Protein AF-A0A7S1MNS3-F1 (afdb_monomer)

Radius of gyration: 23.01 Å; Cα contacts (8 Å, |Δi|>4): 193; chains: 1; bounding box: 79×67×43 Å

Organism: Alexandrium catenella (NCBI:txid2925)

Mean predicted aligned error: 12.14 Å

Sequence (160 aa):
WLERAPWGQALASSMEAEQRAMPQWVYDDGGREAAGFQGRAGDCFTRAVAIATQRPYREIYDFVNKTAKEMEQGRRGSRQQQKGRYVLSSLGNARQGVRNPLFHAVMRRLGWSWIPTMRFGQGCKVHLCADELPPGRLVVRVTKHIVAMIDGVIYDNHDP

Nearest PDB structures (foldseek):
  4bop-assembly1_B  TM=4.959E-01  e=2.523E+00  Homo sapiens
  5b4f-assembly1_A-2  TM=2.405E-01  e=5.485E+00  Thermus thermophilus HB27

Secondary structure (DSSP, 8-state):
-------------SSSS----PPPEEE--TTTTTTT--S----HHHHHHHHHHT--HHHHHHHHHHHHHHHHHTT---TTTSSSS------EETTTEE-HHHHHHHHHHTTPPP--SS-TTS-S---S-GGGS-SSEEEEEETTEEEEEETTEEEESS--

Solvent-accessible surface area (backbone atoms only — not comparable to full-atom values): 10011 Å² total; per-residue (Å²): 135,86,87,88,85,82,92,79,90,81,90,86,83,82,75,89,85,76,74,76,64,73,43,50,78,41,86,38,63,24,49,36,63,84,64,71,59,76,83,91,72,43,26,39,58,35,25,13,49,10,52,50,67,73,41,60,23,58,60,44,33,52,51,44,40,50,53,37,51,54,56,52,58,76,62,72,62,58,79,76,72,56,70,85,51,85,71,75,78,68,60,49,37,38,53,72,25,67,39,70,74,49,49,54,51,51,41,47,75,72,71,49,79,89,75,80,89,68,65,92,88,71,70,94,77,76,65,90,32,40,91,80,47,82,83,46,69,35,75,45,78,55,90,97,46,40,36,12,32,49,70,41,31,36,39,29,76,63,91,130

pLDDT: mean 73.85, std 19.06, range [26.98, 95.5]

Structure (mmCIF, N/CA/C/O backbone):
data_AF-A0A7S1MNS3-F1
#
_entry.id   AF-A0A7S1MNS3-F1
#
loop_
_atom_site.group_PDB
_atom_site.id
_atom_site.type_symbol
_atom_site.label_atom_id
_atom_site.label_alt_id
_atom_site.label_comp_id
_atom_site.label_asym_id
_atom_site.label_entity_id
_atom_site.label_seq_id
_atom_site.pdbx_PDB_ins_code
_atom_site.Cartn_x
_atom_site.Cartn_y
_atom_site.Cartn_z
_atom_site.occupancy
_atom_site.B_iso_or_equiv
_atom_site.auth_seq_id
_atom_site.auth_comp_id
_atom_site.auth_asym_id
_atom_site.auth_atom_id
_atom_site.pdbx_PDB_model_num
ATOM 1 N N . TRP A 1 1 ? -50.153 -51.755 21.155 1.00 30.45 1 TRP A N 1
ATOM 2 C CA . TRP A 1 1 ? -49.937 -51.331 22.548 1.00 30.45 1 TRP A CA 1
ATOM 3 C C . TRP A 1 1 ? -48.960 -50.156 22.500 1.00 30.45 1 TRP A C 1
ATOM 5 O O . TRP A 1 1 ? -47.781 -50.405 22.315 1.00 30.45 1 TRP A O 1
ATOM 15 N N . LEU A 1 2 ? -49.437 -48.971 22.076 1.00 26.98 2 LEU A N 1
ATOM 16 C CA . LEU A 1 2 ? -49.696 -47.759 22.897 1.00 26.98 2 LEU A CA 1
ATOM 17 C C . LEU A 1 2 ? -48.457 -47.390 23.742 1.00 26.98 2 LEU A C 1
ATOM 19 O O . LEU A 1 2 ? -48.014 -48.218 24.519 1.00 26.98 2 LEU A O 1
ATOM 23 N N . GLU A 1 3 ? -47.810 -46.231 23.578 1.00 29.12 3 GLU A N 1
ATOM 24 C CA . GLU A 1 3 ? -48.399 -44.885 23.667 1.00 29.12 3 GLU A CA 1
ATOM 25 C C . GLU A 1 3 ? -47.496 -43.794 23.031 1.00 29.12 3 GLU A C 1
ATOM 27 O O . GLU A 1 3 ? -46.276 -43.932 22.968 1.00 29.12 3 GLU A O 1
ATOM 32 N N . ARG A 1 4 ? -48.112 -42.705 22.544 1.00 41.31 4 ARG A N 1
ATOM 33 C CA . ARG A 1 4 ? -47.480 -41.478 22.011 1.00 41.31 4 ARG A CA 1
ATOM 34 C C . ARG A 1 4 ? -47.385 -40.407 23.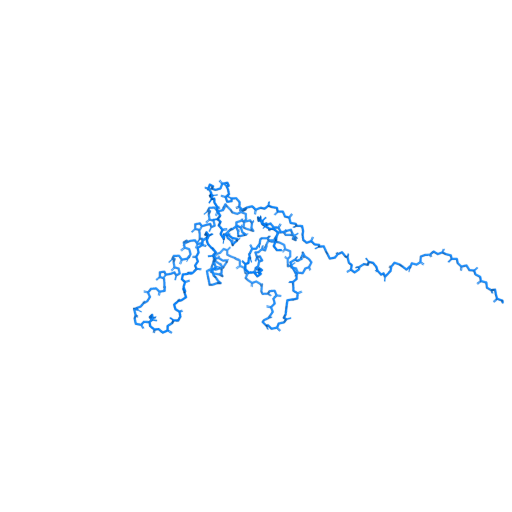107 1.00 41.31 4 ARG A C 1
ATOM 36 O O . ARG A 1 4 ? -48.391 -40.206 23.774 1.00 41.31 4 ARG A O 1
ATOM 43 N N . ALA A 1 5 ? -46.294 -39.628 23.140 1.00 38.28 5 ALA A N 1
ATOM 44 C CA . ALA A 1 5 ? -46.239 -38.153 23.315 1.00 38.28 5 ALA A CA 1
ATOM 45 C C . ALA A 1 5 ? -44.773 -37.676 23.512 1.00 38.28 5 ALA A C 1
ATOM 47 O O . ALA A 1 5 ? -43.956 -38.499 23.921 1.00 38.28 5 ALA A O 1
ATOM 48 N N . PRO A 1 6 ? -44.415 -36.379 23.348 1.00 41.31 6 PRO A N 1
ATOM 49 C CA . PRO A 1 6 ? -45.067 -35.271 22.640 1.00 41.31 6 PRO A CA 1
ATOM 50 C C . PRO A 1 6 ? -44.125 -34.557 21.635 1.00 41.31 6 PRO A C 1
ATOM 52 O O . PRO A 1 6 ? -42.932 -34.825 21.534 1.00 41.31 6 PRO A O 1
ATOM 55 N N . TRP A 1 7 ? -44.694 -33.623 20.874 1.00 39.09 7 TRP A N 1
ATOM 56 C CA . TRP A 1 7 ? -43.978 -32.679 20.017 1.00 39.09 7 TRP A CA 1
ATOM 57 C C . TRP A 1 7 ? -43.089 -31.723 20.830 1.00 39.09 7 TRP A C 1
ATOM 59 O O . TRP A 1 7 ? -43.558 -31.155 21.813 1.00 39.09 7 TRP A O 1
ATOM 69 N N . GLY A 1 8 ? -41.873 -31.453 20.342 1.00 42.06 8 GLY A N 1
ATOM 70 C CA . GLY A 1 8 ? -41.106 -30.257 20.703 1.00 42.06 8 GLY A CA 1
ATOM 71 C C . GLY A 1 8 ? -39.626 -30.493 21.005 1.00 42.06 8 GLY A C 1
ATOM 72 O O . GLY A 1 8 ? -39.304 -31.073 22.031 1.00 42.06 8 GLY A O 1
ATOM 73 N N . GLN A 1 9 ? -38.772 -29.885 20.167 1.00 42.00 9 GLN A N 1
ATOM 74 C CA . GLN A 1 9 ? -37.338 -29.605 20.378 1.00 42.00 9 GLN A CA 1
ATOM 75 C C . GLN A 1 9 ? -36.414 -30.842 20.299 1.00 42.00 9 GLN A C 1
ATOM 77 O O . GLN A 1 9 ? -36.615 -31.826 20.985 1.00 42.00 9 GLN A O 1
ATOM 82 N N . ALA A 1 10 ? -35.357 -30.915 19.496 1.00 42.31 10 ALA A N 1
ATOM 83 C CA . ALA A 1 10 ? -34.685 -29.945 18.655 1.00 42.31 10 ALA A CA 1
ATOM 84 C C . ALA A 1 10 ? -34.019 -30.717 17.502 1.00 42.31 10 ALA A C 1
ATOM 86 O O . ALA A 1 10 ? -33.089 -31.487 17.714 1.00 42.31 10 ALA A O 1
ATOM 87 N N . LEU A 1 11 ? -34.485 -30.503 16.273 1.00 44.47 11 LEU A N 1
ATOM 88 C CA . LEU A 1 11 ? -33.685 -30.754 15.072 1.00 44.47 11 LEU A CA 1
ATOM 89 C C . LEU A 1 11 ? -33.324 -29.400 14.464 1.00 44.47 11 LEU A C 1
ATOM 91 O O . LEU A 1 11 ? -33.662 -29.088 13.330 1.00 44.47 11 LEU A O 1
ATOM 95 N N . ALA A 1 12 ? -32.654 -28.574 15.264 1.00 46.72 12 ALA A N 1
ATOM 96 C CA . ALA A 1 12 ? -31.849 -27.471 14.767 1.00 46.72 12 ALA A CA 1
ATOM 97 C C . ALA A 1 12 ? -30.391 -27.942 14.804 1.00 46.72 12 ALA A C 1
ATOM 99 O O . ALA A 1 12 ? -29.636 -27.601 15.700 1.00 46.72 12 ALA A O 1
ATOM 100 N N . SER A 1 13 ? -30.013 -28.829 13.884 1.00 51.41 13 SER A N 1
ATOM 101 C CA . SER A 1 13 ? -28.602 -29.193 13.695 1.00 51.41 13 SER A CA 1
ATOM 102 C C . SER A 1 13 ? -28.313 -29.430 12.216 1.00 51.41 13 SER A C 1
ATOM 104 O O . SER A 1 13 ? -27.759 -30.442 11.793 1.00 51.41 13 SER A O 1
ATOM 106 N N . SER A 1 14 ? -28.797 -28.504 11.388 1.00 46.75 14 SER A N 1
ATOM 107 C CA . SER A 1 14 ? -28.531 -28.505 9.944 1.00 46.75 14 SER A CA 1
ATOM 108 C C . SER A 1 14 ? -28.450 -27.099 9.336 1.00 46.75 14 SER A C 1
ATOM 110 O O . SER A 1 14 ? -28.400 -26.986 8.119 1.00 46.75 14 SER A O 1
ATOM 112 N N . MET A 1 15 ? -28.431 -26.026 10.142 1.00 38.44 15 MET A N 1
ATOM 113 C CA . MET A 1 15 ? -28.404 -24.639 9.635 1.00 38.44 15 MET A CA 1
ATOM 114 C C . MET A 1 15 ? -27.278 -23.758 10.207 1.00 38.44 15 MET A C 1
ATOM 116 O O . MET A 1 15 ? -27.235 -22.574 9.901 1.00 38.44 15 MET A O 1
ATOM 120 N N . GLU A 1 16 ? -26.332 -24.298 10.982 1.00 43.47 16 GLU A N 1
ATOM 121 C CA . GLU A 1 16 ? -25.218 -23.504 11.549 1.00 43.47 16 GLU A CA 1
ATOM 122 C C . GLU A 1 16 ? -23.915 -23.575 10.730 1.00 43.47 16 GLU A C 1
ATOM 124 O O . GLU A 1 16 ? -22.870 -23.116 11.177 1.00 43.47 16 GLU A O 1
ATOM 129 N N . ALA A 1 17 ? -23.953 -24.131 9.516 1.00 43.88 17 ALA A N 1
ATOM 130 C CA . ALA A 1 17 ? -22.772 -24.236 8.653 1.00 43.88 17 ALA A CA 1
ATOM 131 C C .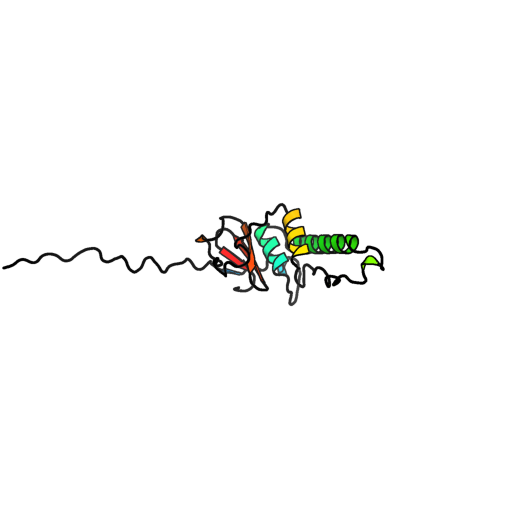 ALA A 1 17 ? -22.664 -23.133 7.583 1.00 43.88 17 ALA A C 1
ATOM 133 O O . ALA A 1 17 ? -21.692 -23.121 6.830 1.00 43.88 17 ALA A O 1
ATOM 134 N N . GLU A 1 18 ? -23.618 -22.200 7.488 1.00 42.56 18 GLU A N 1
ATOM 135 C CA . GLU A 1 18 ? -23.707 -21.329 6.308 1.00 42.56 18 GLU A CA 1
ATOM 136 C C . GLU A 1 18 ? -24.067 -19.878 6.632 1.00 42.56 18 GLU A C 1
ATOM 138 O O . GLU A 1 18 ? -24.973 -19.285 6.063 1.00 42.56 18 GLU A O 1
ATOM 143 N N . GLN A 1 19 ? -23.304 -19.290 7.549 1.00 45.81 19 GLN A N 1
ATOM 144 C CA . GLN A 1 19 ? -23.079 -17.846 7.623 1.00 45.81 19 GLN A CA 1
ATOM 145 C C . GLN A 1 19 ? -21.582 -17.623 7.851 1.00 45.81 19 GLN A C 1
ATOM 147 O O . GLN A 1 19 ? -21.150 -17.083 8.862 1.00 45.81 19 GLN A O 1
ATOM 152 N N . ARG A 1 20 ? -20.757 -18.085 6.901 1.00 50.78 20 ARG A N 1
ATOM 153 C CA . ARG A 1 20 ? -19.395 -17.556 6.761 1.00 50.78 20 ARG A CA 1
ATOM 154 C C . ARG A 1 20 ? -19.576 -16.062 6.513 1.00 50.78 20 ARG A C 1
ATOM 156 O O . ARG A 1 20 ? -20.133 -15.700 5.476 1.00 50.78 20 ARG A O 1
ATOM 163 N N . ALA A 1 21 ? -19.231 -15.228 7.490 1.00 55.31 21 ALA A N 1
ATOM 164 C CA . ALA A 1 21 ? -19.462 -13.796 7.409 1.00 55.31 21 ALA A CA 1
ATOM 165 C C . ALA A 1 21 ? -18.701 -13.265 6.192 1.00 55.31 21 ALA A C 1
ATOM 167 O O . ALA A 1 21 ? -17.471 -13.192 6.197 1.00 55.31 21 ALA A O 1
ATOM 168 N N . MET A 1 22 ? -19.430 -12.962 5.113 1.00 58.28 22 MET A N 1
ATOM 169 C CA . MET A 1 22 ? -18.833 -12.283 3.972 1.00 58.28 22 MET A CA 1
ATOM 170 C C . MET A 1 22 ? -18.240 -10.982 4.514 1.00 58.28 22 MET A C 1
ATOM 172 O O . MET A 1 22 ? -18.944 -10.264 5.236 1.00 58.28 22 MET A O 1
ATOM 176 N N . PRO A 1 23 ? -16.953 -10.703 4.255 1.00 65.81 23 PRO A N 1
ATOM 177 C CA . PRO A 1 23 ? -16.331 -9.498 4.773 1.00 65.81 23 PRO A CA 1
ATOM 178 C C . PRO A 1 23 ? -17.134 -8.295 4.282 1.00 65.81 23 PRO A C 1
ATOM 180 O O . PRO A 1 23 ? -17.469 -8.193 3.101 1.00 65.81 23 PRO A O 1
ATOM 183 N N . GLN A 1 24 ? -17.477 -7.390 5.193 1.00 79.25 24 GLN A N 1
ATOM 184 C CA . GLN A 1 24 ? -18.130 -6.151 4.795 1.00 79.25 24 GLN A CA 1
ATOM 185 C C . GLN A 1 24 ? -17.168 -5.365 3.903 1.00 79.25 24 GLN A C 1
ATOM 187 O O . GLN A 1 24 ? -15.990 -5.229 4.235 1.00 79.25 24 GLN A O 1
ATOM 192 N N . TRP A 1 25 ? -17.662 -4.862 2.774 1.00 84.31 25 TRP A N 1
ATOM 193 C CA . TRP A 1 25 ? -16.896 -4.003 1.880 1.00 84.31 25 TRP A CA 1
ATOM 194 C C . TRP A 1 25 ? -17.309 -2.548 2.077 1.00 84.31 25 TRP A C 1
ATOM 196 O O . TRP A 1 25 ? -18.496 -2.214 2.067 1.00 84.31 25 TRP A O 1
ATOM 206 N N . VAL A 1 26 ? -16.316 -1.683 2.256 1.00 86.06 26 VAL A N 1
ATOM 207 C CA . VAL A 1 26 ? -16.480 -0.239 2.376 1.00 86.06 26 VAL A CA 1
ATOM 208 C C . VAL A 1 26 ? -15.641 0.425 1.298 1.00 86.06 26 VAL A C 1
ATOM 210 O O . VAL A 1 26 ? -14.442 0.167 1.171 1.00 86.06 26 VAL A O 1
ATOM 213 N N . TYR A 1 27 ? -16.282 1.315 0.542 1.00 88.75 27 TYR A N 1
ATOM 214 C CA . TYR A 1 27 ? -15.577 2.136 -0.426 1.00 88.75 27 TYR A CA 1
ATOM 215 C C . TYR A 1 27 ? -14.594 3.072 0.287 1.00 88.75 27 TYR A C 1
ATOM 217 O O . TYR A 1 27 ? -15.006 3.931 1.069 1.00 88.75 27 TYR A O 1
ATOM 225 N N . ASP A 1 28 ? -13.308 2.928 -0.025 1.00 89.00 28 ASP A N 1
ATOM 226 C CA . ASP A 1 28 ? -12.243 3.809 0.452 1.00 89.00 28 ASP A CA 1
ATOM 227 C C . ASP A 1 28 ? -11.170 3.984 -0.636 1.00 89.00 28 ASP A C 1
ATOM 229 O O . ASP A 1 28 ? -10.523 3.036 -1.103 1.00 89.00 28 ASP A O 1
ATOM 233 N N . ASP A 1 29 ? -10.980 5.226 -1.077 1.00 88.62 29 ASP A N 1
ATOM 234 C CA . ASP A 1 29 ? -9.982 5.586 -2.082 1.00 88.62 29 ASP A CA 1
ATOM 235 C C . ASP A 1 29 ? -8.582 5.822 -1.477 1.00 88.62 29 ASP A C 1
ATOM 237 O O . ASP A 1 29 ? -7.635 6.152 -2.197 1.00 88.62 29 ASP A O 1
ATOM 241 N N . GLY A 1 30 ? -8.439 5.649 -0.162 1.00 83.81 30 GLY A N 1
ATOM 242 C CA . GLY A 1 30 ? -7.231 5.877 0.618 1.00 83.81 30 GLY A CA 1
ATOM 243 C C . GLY A 1 30 ? -6.833 7.344 0.741 1.00 83.81 30 GLY A C 1
ATOM 244 O O . GLY A 1 30 ? -5.681 7.617 1.078 1.00 83.81 30 GLY A O 1
ATOM 245 N N . GLY A 1 31 ? -7.734 8.285 0.440 1.00 88.25 31 GLY A N 1
ATOM 246 C CA . GLY A 1 31 ? -7.475 9.726 0.427 1.00 88.25 31 GLY A CA 1
ATOM 247 C C . GLY A 1 31 ? -6.791 10.216 -0.851 1.00 88.25 31 GLY A C 1
ATOM 248 O O . GLY A 1 31 ? -6.135 11.262 -0.849 1.00 88.25 31 GLY A O 1
ATOM 249 N N . ARG A 1 32 ? -6.890 9.455 -1.943 1.00 89.69 32 ARG A N 1
ATOM 250 C CA . ARG A 1 32 ? -6.261 9.775 -3.228 1.00 89.69 32 ARG A CA 1
ATOM 251 C C . ARG A 1 32 ? -6.846 11.042 -3.846 1.00 89.69 32 ARG A C 1
ATOM 253 O O . ARG A 1 32 ? -6.086 11.921 -4.262 1.00 89.69 32 ARG A O 1
ATOM 260 N N . GLU A 1 33 ? -8.169 11.132 -3.910 1.00 90.00 33 GLU A N 1
ATOM 261 C CA . GLU A 1 33 ? -8.881 12.302 -4.421 1.00 90.00 33 GLU A CA 1
ATOM 262 C C . GLU A 1 33 ? -8.607 13.523 -3.539 1.00 90.00 33 GLU A C 1
ATOM 264 O O . GLU A 1 33 ? -8.226 14.577 -4.050 1.00 90.00 33 GLU A O 1
ATOM 269 N N . ALA A 1 34 ? -8.659 13.349 -2.214 1.00 88.62 34 ALA A N 1
ATOM 270 C CA . ALA A 1 34 ? -8.332 14.397 -1.244 1.00 88.62 34 ALA A CA 1
ATOM 271 C C . ALA A 1 34 ? -6.892 14.926 -1.395 1.00 88.62 34 ALA A C 1
ATOM 273 O O . ALA A 1 34 ? -6.625 16.105 -1.167 1.00 88.62 34 ALA A O 1
ATOM 274 N N . ALA A 1 35 ? -5.953 14.079 -1.824 1.00 89.56 35 ALA A N 1
ATOM 275 C CA . ALA A 1 35 ? -4.578 14.474 -2.115 1.00 89.56 35 ALA A CA 1
ATOM 276 C C . ALA A 1 35 ? -4.394 15.149 -3.496 1.00 89.56 35 ALA A C 1
ATOM 278 O O . ALA A 1 35 ? -3.267 15.514 -3.848 1.00 89.56 35 ALA A O 1
ATOM 279 N N . GLY A 1 36 ? -5.473 15.328 -4.267 1.00 90.75 36 GLY A N 1
ATOM 280 C CA . GLY A 1 36 ? -5.494 16.015 -5.560 1.00 90.75 36 GLY A CA 1
ATOM 281 C C . GLY A 1 36 ? -5.116 15.137 -6.757 1.00 90.75 36 GLY A C 1
ATOM 282 O O . GLY A 1 36 ? -4.827 15.657 -7.835 1.00 90.75 36 GLY A O 1
ATOM 283 N N . PHE A 1 37 ? -5.078 13.810 -6.598 1.00 88.31 37 PHE A N 1
ATOM 284 C CA . PHE A 1 37 ? -4.732 12.903 -7.691 1.00 88.31 37 PHE A CA 1
ATOM 285 C C . PHE A 1 37 ? -5.954 12.595 -8.561 1.00 88.31 37 PHE A C 1
ATOM 287 O O . PHE A 1 37 ? -6.979 12.118 -8.082 1.00 88.31 37 PHE A O 1
ATOM 294 N N . GLN A 1 38 ? -5.817 12.798 -9.872 1.00 86.38 38 GLN A N 1
ATOM 295 C CA . GLN A 1 38 ? -6.898 12.633 -10.847 1.00 86.38 38 GLN A CA 1
ATOM 296 C C . GLN A 1 38 ? -6.629 11.495 -11.848 1.00 86.38 38 GLN A C 1
ATOM 298 O O . GLN A 1 38 ? -5.505 11.005 -11.998 1.00 86.38 38 GLN A O 1
ATOM 303 N N . GLY A 1 39 ? -7.683 11.068 -12.550 1.00 86.25 39 GLY A N 1
ATOM 304 C CA . GLY A 1 39 ? -7.630 10.048 -13.604 1.00 86.25 39 GLY A CA 1
ATOM 305 C C . GLY A 1 39 ? -7.432 8.616 -13.096 1.00 86.25 39 GLY A C 1
ATOM 306 O O . GLY A 1 39 ? -7.361 8.369 -11.893 1.00 86.25 39 GLY A O 1
ATOM 307 N N . ARG A 1 40 ? -7.319 7.659 -14.027 1.00 84.62 40 ARG A N 1
ATOM 308 C CA . ARG A 1 40 ? -7.156 6.227 -13.718 1.00 84.62 40 ARG A CA 1
ATOM 309 C C . ARG A 1 40 ? -5.739 5.914 -13.216 1.00 84.62 40 ARG A C 1
ATOM 311 O O . ARG A 1 40 ? -4.752 6.421 -13.757 1.00 84.62 40 ARG A O 1
ATOM 318 N N . ALA A 1 41 ? -5.639 5.060 -12.200 1.00 88.62 41 ALA A N 1
ATOM 319 C CA . ALA A 1 41 ? -4.378 4.585 -11.633 1.00 88.62 41 ALA A CA 1
ATOM 320 C C . ALA A 1 41 ? -4.470 3.106 -11.214 1.00 88.62 41 ALA A C 1
ATOM 322 O O . ALA A 1 41 ? -5.561 2.571 -11.039 1.00 88.62 41 ALA A O 1
ATOM 323 N N . GLY A 1 42 ? -3.309 2.457 -11.100 1.00 86.81 42 GLY A N 1
ATOM 324 C CA . GLY A 1 42 ? -3.124 1.087 -10.605 1.00 86.81 42 GLY A CA 1
ATOM 325 C C . GLY A 1 42 ? -2.462 1.078 -9.224 1.00 86.81 42 GLY A C 1
ATOM 326 O O . GLY A 1 42 ? -1.588 0.262 -8.948 1.00 86.81 42 GLY A O 1
ATOM 327 N N . ASP A 1 43 ? -2.835 2.031 -8.377 1.00 89.62 43 ASP A N 1
ATOM 328 C CA . ASP A 1 43 ? -2.204 2.377 -7.099 1.00 89.62 43 ASP A CA 1
ATOM 329 C C . ASP A 1 43 ? -2.775 1.605 -5.898 1.00 89.62 43 ASP A C 1
ATOM 331 O O . ASP A 1 43 ? -2.650 2.050 -4.758 1.00 89.62 43 ASP A O 1
ATOM 335 N N . CYS A 1 44 ? -3.368 0.427 -6.139 1.00 89.94 44 CYS A N 1
ATOM 336 C CA . CYS A 1 44 ? -3.995 -0.416 -5.112 1.00 89.94 44 CYS A CA 1
ATOM 337 C C . CYS A 1 44 ? -3.118 -0.602 -3.868 1.00 89.94 44 CYS A C 1
ATOM 339 O O . CYS A 1 44 ? -3.587 -0.441 -2.749 1.00 89.94 44 CYS A O 1
ATOM 341 N N . PHE A 1 45 ? -1.815 -0.825 -4.051 1.00 92.38 45 PHE A N 1
ATOM 342 C CA . PHE A 1 45 ? -0.878 -0.905 -2.934 1.00 92.38 45 PHE A CA 1
ATOM 343 C C . PHE A 1 45 ? -0.791 0.387 -2.122 1.00 92.38 45 PHE A C 1
ATOM 345 O O . PHE A 1 45 ? -0.815 0.341 -0.899 1.00 92.38 45 PHE A O 1
ATOM 352 N N . THR A 1 46 ? -0.652 1.534 -2.784 1.00 93.44 46 THR A N 1
ATOM 353 C CA . THR A 1 46 ? -0.499 2.823 -2.105 1.00 93.44 46 THR A CA 1
ATOM 354 C C . THR A 1 46 ? -1.770 3.177 -1.344 1.00 93.44 46 THR A C 1
ATOM 356 O O . THR A 1 46 ? -1.667 3.592 -0.193 1.00 93.44 46 THR A O 1
ATOM 359 N N . ARG A 1 47 ? -2.950 2.937 -1.934 1.00 92.44 47 ARG A N 1
ATOM 360 C CA . ARG A 1 47 ? -4.242 3.119 -1.256 1.00 92.44 47 ARG A CA 1
ATOM 361 C C . ARG A 1 47 ? -4.376 2.182 -0.058 1.00 92.44 47 ARG A C 1
ATOM 363 O O . ARG A 1 47 ? -4.580 2.657 1.052 1.00 92.44 47 ARG A O 1
ATOM 370 N N . ALA A 1 48 ? -4.142 0.882 -0.246 1.00 91.50 48 ALA A N 1
ATOM 371 C CA . ALA A 1 48 ? -4.233 -0.101 0.831 1.00 91.50 48 ALA A CA 1
ATOM 372 C C . ALA A 1 48 ? -3.283 0.218 1.998 1.00 91.50 48 ALA A C 1
ATOM 374 O O . ALA A 1 48 ? -3.668 0.145 3.161 1.00 91.50 48 ALA A O 1
ATOM 375 N N . VAL A 1 49 ? -2.043 0.622 1.710 1.00 92.50 49 VAL A N 1
ATOM 376 C CA . VAL A 1 49 ? -1.087 1.016 2.755 1.00 92.50 49 VAL A CA 1
ATOM 377 C C . VAL A 1 49 ? -1.513 2.313 3.442 1.00 92.50 49 VAL A C 1
ATOM 379 O O . VAL A 1 49 ? -1.396 2.394 4.662 1.00 92.50 49 VAL A O 1
ATOM 382 N N . ALA A 1 50 ? -2.013 3.314 2.713 1.00 93.25 50 ALA A N 1
ATOM 383 C CA . ALA A 1 50 ? -2.503 4.561 3.305 1.00 93.25 50 ALA A CA 1
ATOM 384 C C . ALA A 1 50 ? -3.643 4.299 4.300 1.00 93.25 50 ALA A C 1
ATOM 386 O O . ALA A 1 50 ? -3.561 4.740 5.446 1.00 93.25 50 ALA A O 1
ATOM 387 N N . ILE A 1 51 ? -4.619 3.479 3.905 1.00 91.62 51 ILE A N 1
ATOM 388 C CA . ILE A 1 51 ? -5.749 3.071 4.748 1.00 91.62 51 ILE A CA 1
ATOM 389 C C . ILE A 1 51 ? -5.254 2.297 5.975 1.00 91.62 51 ILE A C 1
ATOM 391 O O . ILE A 1 51 ? -5.513 2.678 7.117 1.00 91.62 51 ILE A O 1
ATOM 395 N N . ALA A 1 52 ? -4.461 1.245 5.758 1.00 91.62 52 ALA A N 1
ATOM 396 C CA . ALA A 1 52 ? -4.011 0.363 6.830 1.00 91.62 52 ALA A CA 1
ATOM 397 C C . ALA A 1 52 ? -3.058 1.059 7.822 1.00 91.62 52 ALA A C 1
ATOM 399 O O . ALA A 1 52 ? -3.038 0.740 9.011 1.00 91.62 52 ALA A O 1
ATOM 400 N N . THR A 1 53 ? -2.273 2.039 7.365 1.00 90.50 53 THR A N 1
ATOM 401 C CA . THR A 1 53 ? -1.396 2.840 8.236 1.00 90.50 53 THR A CA 1
ATOM 402 C C . THR A 1 53 ? -2.067 4.092 8.793 1.00 90.50 53 THR A C 1
ATOM 404 O O . THR A 1 53 ? -1.492 4.708 9.686 1.00 90.50 53 THR A O 1
ATOM 407 N N . GLN A 1 54 ? -3.268 4.447 8.319 1.00 91.69 54 GLN A N 1
ATOM 408 C CA . GLN A 1 54 ? -3.938 5.723 8.599 1.00 91.69 54 GLN A CA 1
ATOM 409 C C . GLN A 1 54 ? -3.036 6.934 8.326 1.00 91.69 54 GLN A C 1
ATOM 411 O O . GLN A 1 54 ? -2.965 7.880 9.111 1.00 91.69 54 GLN A O 1
ATOM 416 N N . ARG A 1 55 ? -2.307 6.891 7.208 1.00 92.62 55 ARG A N 1
ATOM 417 C CA . ARG A 1 55 ? -1.418 7.975 6.775 1.00 92.62 55 ARG A CA 1
ATOM 418 C C . ARG A 1 55 ? -1.949 8.622 5.504 1.00 92.62 55 ARG A C 1
ATOM 420 O O . ARG A 1 55 ? -2.575 7.935 4.698 1.00 92.62 55 ARG A O 1
ATOM 427 N N . PRO A 1 56 ? -1.675 9.918 5.277 1.00 93.62 56 PRO A N 1
ATOM 428 C CA . PRO A 1 56 ? -2.107 10.591 4.062 1.00 93.62 56 PRO A CA 1
ATOM 429 C C . PRO A 1 56 ? -1.613 9.866 2.806 1.00 93.62 56 PRO A C 1
ATOM 431 O O . PRO A 1 56 ? -0.427 9.537 2.702 1.00 93.62 56 PRO A O 1
ATOM 434 N N . TYR A 1 57 ? -2.494 9.703 1.814 1.00 93.25 57 TYR A N 1
ATOM 435 C CA . TYR A 1 57 ? -2.171 9.068 0.531 1.00 93.25 57 TYR A CA 1
ATOM 436 C C . TYR A 1 57 ? -0.854 9.574 -0.064 1.00 93.25 57 TYR A C 1
ATOM 438 O O . TYR A 1 57 ? 0.009 8.797 -0.468 1.00 93.25 57 TYR A O 1
ATOM 446 N N . ARG A 1 58 ? -0.685 10.901 -0.079 1.00 94.44 58 ARG A N 1
ATOM 447 C CA . ARG A 1 58 ? 0.491 11.571 -0.640 1.00 94.44 58 ARG A CA 1
ATOM 448 C C . ARG A 1 58 ? 1.788 11.166 0.053 1.00 94.44 58 ARG A C 1
ATOM 450 O O . ARG A 1 58 ? 2.791 10.951 -0.616 1.00 94.44 58 ARG A O 1
ATOM 457 N N . GLU A 1 59 ? 1.760 11.014 1.373 1.00 94.88 59 GLU A N 1
ATOM 458 C CA . GLU A 1 59 ? 2.934 10.617 2.145 1.00 94.88 59 GLU A CA 1
ATOM 459 C C . GLU A 1 59 ? 3.387 9.202 1.763 1.00 94.88 59 GLU A C 1
ATOM 461 O O . GLU A 1 59 ? 4.567 8.971 1.488 1.00 94.88 59 GLU A O 1
ATOM 466 N N . ILE A 1 60 ? 2.443 8.262 1.669 1.00 95.44 60 ILE A N 1
ATOM 467 C CA . ILE A 1 60 ? 2.731 6.894 1.225 1.00 95.44 60 ILE A CA 1
ATOM 468 C C . ILE A 1 60 ? 3.173 6.883 -0.240 1.00 95.44 60 ILE A C 1
ATOM 470 O O . ILE A 1 60 ? 4.133 6.197 -0.588 1.00 95.44 60 ILE A O 1
ATOM 474 N N . TYR A 1 61 ? 2.521 7.665 -1.098 1.00 95.12 61 TYR A N 1
ATOM 475 C CA . TYR A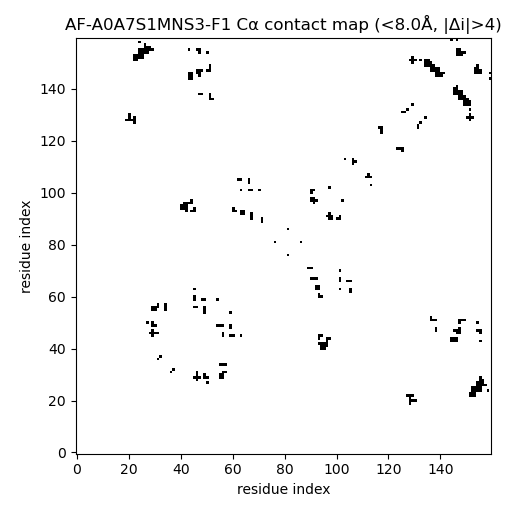 1 61 ? 2.866 7.793 -2.511 1.00 95.12 61 TYR A CA 1
ATOM 476 C C . TYR A 1 61 ? 4.328 8.225 -2.699 1.00 95.12 61 TYR A C 1
ATOM 478 O O . TYR A 1 61 ? 5.098 7.570 -3.414 1.00 95.12 61 TYR A O 1
ATOM 486 N N . ASP A 1 62 ? 4.736 9.288 -2.008 1.00 95.44 62 ASP A N 1
ATOM 487 C CA . ASP A 1 62 ? 6.098 9.813 -2.054 1.00 95.44 62 ASP A CA 1
ATOM 488 C C . ASP A 1 62 ? 7.098 8.816 -1.455 1.00 95.44 62 ASP A C 1
ATOM 490 O O . ASP A 1 62 ? 8.166 8.575 -2.028 1.00 95.44 62 ASP A O 1
ATOM 494 N N . PHE A 1 63 ? 6.733 8.154 -0.355 1.00 95.50 63 PHE A N 1
ATOM 495 C CA . PHE A 1 63 ? 7.567 7.145 0.293 1.00 95.50 63 PHE A CA 1
ATOM 496 C C . PHE A 1 63 ? 7.849 5.927 -0.599 1.00 95.50 63 PHE A C 1
ATOM 498 O O . PHE A 1 63 ? 8.990 5.449 -0.679 1.00 95.50 63 PHE A O 1
ATOM 505 N N . VAL A 1 64 ? 6.829 5.437 -1.307 1.00 94.12 64 VAL A N 1
ATOM 506 C CA . VAL A 1 64 ? 6.956 4.321 -2.253 1.00 94.12 64 VAL A CA 1
ATOM 507 C C . VAL A 1 64 ? 7.885 4.699 -3.402 1.00 94.12 64 VAL A C 1
ATOM 509 O O . VAL A 1 64 ? 8.816 3.950 -3.708 1.00 94.12 64 VAL A O 1
ATOM 512 N N . ASN A 1 65 ? 7.693 5.877 -4.000 1.00 94.12 65 ASN A N 1
ATOM 513 C CA . ASN A 1 65 ? 8.527 6.343 -5.111 1.00 94.12 65 ASN A CA 1
ATOM 514 C C . ASN A 1 65 ? 9.977 6.605 -4.681 1.00 94.12 65 ASN A C 1
ATOM 516 O O . ASN A 1 65 ? 10.911 6.258 -5.410 1.00 94.12 6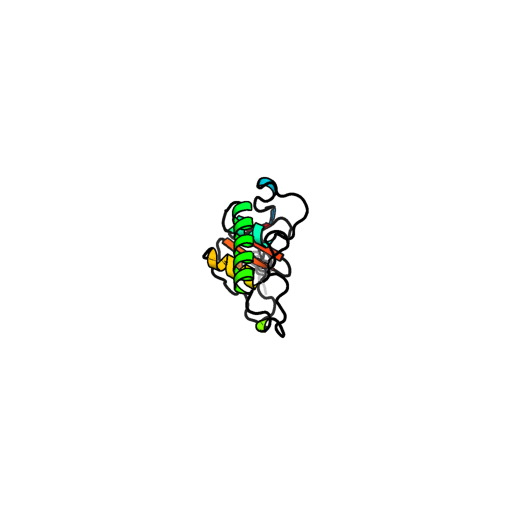5 ASN A O 1
ATOM 520 N N . LYS A 1 66 ? 10.186 7.152 -3.479 1.00 94.12 66 LYS A N 1
ATOM 521 C CA . LYS A 1 66 ? 11.520 7.319 -2.892 1.00 94.12 66 LYS A CA 1
ATOM 522 C C . LYS A 1 66 ? 12.219 5.968 -2.724 1.00 94.12 66 LYS A C 1
ATOM 524 O O . LYS A 1 66 ? 13.343 5.798 -3.190 1.00 94.12 66 LYS A O 1
ATOM 529 N N . THR A 1 67 ? 11.531 4.989 -2.136 1.00 92.19 67 THR A N 1
ATOM 530 C CA . THR A 1 67 ? 12.070 3.634 -1.939 1.00 92.19 67 THR A CA 1
ATOM 531 C C . THR A 1 67 ? 12.394 2.957 -3.273 1.00 92.19 67 THR A C 1
ATOM 533 O O . THR A 1 67 ? 13.454 2.345 -3.408 1.00 92.19 67 THR A O 1
ATOM 536 N N . ALA A 1 68 ? 11.535 3.112 -4.286 1.00 90.06 68 ALA A N 1
ATOM 537 C CA . ALA A 1 68 ? 11.779 2.604 -5.635 1.00 90.06 68 ALA A CA 1
ATOM 538 C C . ALA A 1 68 ? 13.082 3.165 -6.219 1.00 90.06 68 ALA A C 1
ATOM 540 O O . ALA A 1 68 ? 13.946 2.406 -6.661 1.00 90.06 68 ALA A O 1
ATOM 541 N N . LYS A 1 69 ? 13.249 4.491 -6.151 1.00 89.38 69 LYS A N 1
ATOM 542 C CA . LYS A 1 69 ? 14.419 5.202 -6.673 1.00 89.38 69 LYS A CA 1
ATOM 543 C C . LYS A 1 69 ? 15.710 4.773 -5.979 1.00 89.38 69 LYS A C 1
ATOM 545 O O . LYS A 1 69 ? 16.697 4.505 -6.659 1.00 89.38 69 LYS A O 1
ATOM 550 N N . GLU A 1 70 ? 15.703 4.662 -4.654 1.00 89.06 70 GLU A N 1
ATOM 551 C CA . GLU A 1 70 ? 16.860 4.191 -3.881 1.00 89.06 70 GLU A CA 1
ATOM 552 C C . GLU A 1 70 ? 17.260 2.760 -4.273 1.00 89.06 70 GLU A C 1
ATOM 554 O O . GLU A 1 70 ? 18.435 2.470 -4.510 1.00 89.06 70 GLU A O 1
ATOM 559 N N . MET A 1 71 ? 16.280 1.860 -4.406 1.00 85.50 71 MET A N 1
ATOM 560 C CA . MET A 1 71 ? 16.532 0.478 -4.819 1.00 85.50 71 MET A CA 1
ATOM 561 C C . MET A 1 71 ? 17.034 0.378 -6.263 1.00 85.50 71 MET A C 1
ATOM 563 O O . MET A 1 71 ? 17.836 -0.503 -6.569 1.00 85.50 71 MET A O 1
ATOM 567 N N . GLU A 1 72 ? 16.572 1.247 -7.161 1.00 82.75 72 GLU A N 1
ATOM 568 C CA . GLU A 1 72 ? 17.067 1.317 -8.537 1.00 82.75 72 GLU A CA 1
ATOM 569 C C . GLU A 1 72 ? 18.490 1.878 -8.608 1.00 82.75 72 GLU A C 1
ATOM 571 O O . GLU A 1 72 ? 19.314 1.344 -9.350 1.00 82.75 72 GLU A O 1
ATOM 576 N N . GLN A 1 73 ? 18.815 2.897 -7.809 1.00 79.31 73 GLN A N 1
ATOM 577 C CA . GLN A 1 73 ? 20.166 3.455 -7.716 1.00 79.31 73 GLN A CA 1
ATOM 578 C C . GLN A 1 73 ? 21.178 2.415 -7.225 1.00 79.31 73 GLN A C 1
ATOM 580 O O . GLN A 1 73 ? 22.218 2.245 -7.856 1.00 79.31 73 GLN A O 1
ATOM 585 N N . GLY A 1 74 ? 20.841 1.645 -6.184 1.00 71.88 74 GLY A N 1
ATOM 586 C CA . GLY A 1 74 ? 21.697 0.562 -5.681 1.00 71.88 74 GLY A CA 1
ATOM 587 C C . GLY A 1 74 ? 21.918 -0.589 -6.674 1.00 71.88 74 GLY A C 1
ATOM 588 O O . GLY A 1 74 ? 22.838 -1.384 -6.505 1.00 71.88 74 GLY A O 1
ATOM 589 N N . ARG A 1 75 ? 21.101 -0.686 -7.735 1.00 67.75 75 ARG A N 1
ATOM 590 C CA . ARG A 1 75 ? 21.227 -1.700 -8.800 1.00 67.75 75 ARG A CA 1
ATOM 591 C C . ARG A 1 75 ? 22.085 -1.255 -9.981 1.00 67.75 75 ARG A C 1
ATOM 593 O O . ARG A 1 75 ? 22.383 -2.082 -10.842 1.00 67.75 75 ARG A O 1
ATOM 600 N N . ARG A 1 76 ? 22.487 0.018 -10.050 1.00 60.56 76 ARG A N 1
ATOM 601 C CA . ARG A 1 76 ? 23.321 0.577 -11.130 1.00 60.56 76 ARG A CA 1
ATOM 602 C C . ARG A 1 76 ? 24.805 0.198 -10.967 1.00 60.56 76 ARG A C 1
ATOM 604 O O . ARG A 1 76 ? 25.677 1.057 -11.009 1.00 60.56 76 ARG A O 1
ATOM 611 N N . GLY A 1 77 ? 25.082 -1.094 -10.776 1.00 57.75 77 GLY A N 1
ATOM 612 C CA . GLY A 1 77 ? 26.422 -1.678 -10.896 1.00 57.75 77 GLY A CA 1
ATOM 613 C C . GLY A 1 77 ? 26.890 -1.745 -12.356 1.00 57.75 77 GLY A C 1
ATOM 614 O O . GLY A 1 77 ? 26.113 -1.475 -13.275 1.00 57.75 77 GLY A O 1
ATOM 615 N N . SER A 1 78 ? 28.168 -2.084 -12.570 1.00 53.25 78 SER A N 1
ATOM 616 C CA . SER A 1 78 ? 28.850 -1.956 -13.867 1.00 53.25 78 SER A CA 1
ATOM 617 C C . SER A 1 78 ? 28.094 -2.617 -15.031 1.00 53.25 78 SER A C 1
ATOM 619 O O . SER A 1 78 ? 27.482 -3.677 -14.896 1.00 53.25 78 SER A O 1
ATOM 621 N N . ARG A 1 79 ? 28.190 -2.010 -16.221 1.00 51.91 79 ARG A N 1
ATOM 622 C CA . ARG A 1 79 ? 27.575 -2.464 -17.489 1.00 51.91 79 ARG A CA 1
ATOM 623 C C . ARG A 1 79 ? 27.886 -3.935 -17.828 1.00 51.91 79 ARG A C 1
ATOM 625 O O . ARG A 1 79 ? 27.127 -4.583 -18.541 1.00 51.91 79 ARG A O 1
ATOM 632 N N . GLN A 1 80 ? 28.981 -4.466 -17.280 1.00 52.59 80 GLN A N 1
ATOM 633 C CA . GLN A 1 80 ? 29.424 -5.855 -17.415 1.00 52.59 80 GLN A CA 1
ATOM 634 C C . GLN A 1 80 ? 28.634 -6.831 -16.521 1.00 52.59 80 GLN A C 1
ATOM 636 O O . GLN A 1 80 ? 28.386 -7.953 -16.942 1.00 52.59 80 GLN A O 1
ATOM 641 N N . GLN A 1 81 ? 28.138 -6.396 -15.353 1.00 54.03 81 GLN A N 1
ATOM 642 C CA . GLN A 1 81 ? 27.213 -7.171 -14.502 1.00 54.03 81 GLN A CA 1
ATOM 643 C C . GLN A 1 81 ? 25.763 -7.174 -15.021 1.00 54.03 81 GLN A C 1
ATOM 645 O O . GLN A 1 81 ? 24.930 -7.944 -14.538 1.00 54.03 81 GLN A O 1
ATOM 650 N N . GLN A 1 82 ? 25.441 -6.300 -15.981 1.00 55.00 82 GLN A N 1
ATOM 651 C CA . GLN A 1 82 ? 24.102 -6.174 -16.568 1.00 55.00 82 GLN A CA 1
ATOM 652 C C . GLN A 1 82 ? 23.862 -7.145 -17.738 1.00 55.00 82 GLN A C 1
ATOM 654 O O . GLN A 1 82 ? 22.710 -7.449 -18.043 1.00 55.00 82 GLN A O 1
ATOM 659 N N . LYS A 1 83 ? 24.921 -7.676 -18.370 1.00 43.34 83 LYS A N 1
ATOM 660 C CA . LYS A 1 83 ? 24.817 -8.717 -19.405 1.00 43.34 83 LYS A CA 1
ATOM 661 C C . LYS A 1 83 ? 24.596 -10.082 -18.742 1.00 43.34 83 LYS A C 1
ATOM 663 O O . LYS A 1 83 ? 25.520 -10.646 -18.172 1.00 43.34 83 LYS A O 1
ATOM 668 N N . GLY A 1 84 ? 23.371 -10.602 -18.812 1.00 48.59 84 GLY A N 1
ATOM 669 C CA . GLY A 1 84 ? 23.034 -11.977 -18.403 1.00 48.59 84 GLY A CA 1
ATOM 670 C C . GLY A 1 84 ? 22.048 -12.093 -17.239 1.00 48.59 84 GLY A C 1
ATOM 671 O O . GLY A 1 84 ? 21.491 -13.163 -17.014 1.00 48.59 84 GLY A O 1
ATOM 672 N N . ARG A 1 85 ? 21.752 -10.999 -16.529 1.00 51.91 85 ARG A N 1
ATOM 673 C CA . ARG A 1 85 ? 20.591 -10.954 -15.631 1.00 51.91 85 ARG A CA 1
ATOM 674 C C . ARG A 1 85 ? 19.365 -10.595 -16.464 1.00 51.91 85 ARG A C 1
ATOM 676 O O . ARG A 1 85 ? 19.419 -9.622 -17.208 1.00 51.91 85 ARG A O 1
ATOM 683 N N . TYR A 1 86 ? 18.254 -11.318 -16.301 1.00 48.41 86 TYR A N 1
ATOM 684 C CA . TYR A 1 86 ? 16.925 -10.756 -16.563 1.00 48.41 86 TYR A CA 1
ATOM 685 C C . TYR A 1 86 ? 16.845 -9.466 -15.739 1.00 48.41 86 TYR A C 1
ATOM 687 O O . TYR A 1 86 ? 16.589 -9.507 -14.533 1.00 48.41 86 TYR A O 1
ATOM 695 N N . VAL A 1 87 ? 17.205 -8.327 -16.338 1.00 52.81 87 VAL A N 1
ATOM 696 C CA . VAL A 1 87 ? 17.200 -7.036 -15.656 1.00 52.81 87 VAL A CA 1
ATOM 697 C C . VAL A 1 87 ? 15.747 -6.813 -15.291 1.00 52.81 87 VAL A C 1
ATOM 699 O O . VAL A 1 87 ? 14.923 -6.602 -16.174 1.00 52.81 87 VAL A O 1
ATOM 702 N N . LEU A 1 88 ? 15.411 -6.970 -14.007 1.00 52.53 88 LEU A N 1
ATOM 703 C CA . LEU A 1 88 ? 14.032 -6.903 -13.545 1.00 52.53 88 LEU A CA 1
ATOM 704 C C . LEU A 1 88 ? 13.442 -5.568 -14.024 1.00 52.53 88 LEU A C 1
ATOM 706 O O . LEU A 1 88 ? 13.734 -4.519 -13.456 1.00 52.53 88 LEU A O 1
ATOM 710 N N . SER A 1 89 ? 12.585 -5.612 -15.039 1.00 61.41 89 SER A N 1
ATOM 711 C CA . SER A 1 89 ? 11.979 -4.469 -15.737 1.00 61.41 89 SER A CA 1
ATOM 712 C C . SER A 1 89 ? 11.304 -3.462 -14.787 1.00 61.41 89 SER A C 1
ATOM 714 O O . SER A 1 89 ? 10.209 -3.775 -14.374 1.00 61.41 89 SER A O 1
ATOM 716 N N . SER A 1 90 ? 11.919 -2.330 -14.392 1.00 72.19 90 SER A N 1
ATOM 717 C CA . SER A 1 90 ? 11.418 -1.277 -13.448 1.00 72.19 90 SER A CA 1
ATOM 718 C C . SER A 1 90 ? 10.639 -1.744 -12.202 1.00 72.19 90 SER A C 1
ATOM 720 O O . SER A 1 90 ? 9.626 -2.426 -12.283 1.00 72.19 90 SER A O 1
ATOM 722 N N . LEU A 1 91 ? 11.074 -1.428 -10.977 1.00 82.38 91 LEU A N 1
ATOM 723 C CA . LEU A 1 91 ? 10.430 -1.945 -9.744 1.00 82.38 91 LEU A CA 1
ATOM 724 C C . LEU A 1 91 ? 8.926 -1.627 -9.590 1.00 82.38 91 LEU A C 1
ATOM 726 O O . LEU A 1 91 ? 8.259 -2.259 -8.765 1.00 82.38 91 LEU A O 1
ATOM 730 N N . GLY A 1 92 ? 8.403 -0.744 -10.434 1.00 86.75 92 GLY A N 1
ATOM 731 C CA . GLY A 1 92 ? 7.071 -0.182 -10.345 1.00 86.75 92 GLY A CA 1
ATOM 732 C C . GLY A 1 92 ? 7.135 1.186 -9.682 1.00 86.75 92 GLY A C 1
ATOM 733 O O . GLY A 1 92 ? 8.211 1.696 -9.365 1.00 86.75 92 GLY A O 1
ATOM 734 N N . ASN A 1 93 ? 5.973 1.785 -9.482 1.00 88.81 93 ASN A N 1
ATOM 735 C CA . ASN A 1 93 ? 5.833 3.071 -8.814 1.00 88.81 93 ASN A CA 1
ATOM 736 C C . ASN A 1 93 ? 4.478 3.141 -8.110 1.00 88.81 93 ASN A C 1
ATOM 738 O O . ASN A 1 93 ? 3.601 2.304 -8.331 1.00 88.81 93 ASN A O 1
ATOM 742 N N . ALA A 1 94 ? 4.304 4.162 -7.278 1.00 91.31 94 ALA A N 1
ATOM 743 C CA . ALA A 1 94 ? 3.086 4.336 -6.498 1.00 91.31 94 ALA A CA 1
ATOM 744 C C . ALA A 1 94 ? 1.813 4.477 -7.357 1.00 91.31 94 ALA A C 1
ATOM 746 O O . ALA A 1 94 ? 0.737 4.151 -6.885 1.00 91.31 94 ALA A O 1
ATOM 747 N N . ARG A 1 95 ? 1.914 4.918 -8.622 1.00 89.38 95 ARG A N 1
ATOM 748 C CA . ARG A 1 95 ? 0.760 5.156 -9.510 1.00 89.38 95 ARG A CA 1
ATOM 749 C C . ARG A 1 95 ? 0.349 3.941 -10.344 1.00 89.38 95 ARG A C 1
ATOM 751 O O . ARG A 1 95 ? -0.830 3.773 -10.641 1.00 89.38 95 ARG A O 1
ATOM 758 N N . GLN A 1 96 ? 1.316 3.160 -10.818 1.00 86.69 96 GLN A N 1
ATOM 759 C CA . GLN A 1 96 ? 1.109 2.077 -11.791 1.00 86.69 96 GLN A CA 1
ATOM 760 C C . GLN A 1 96 ? 1.114 0.688 -11.152 1.00 86.69 96 GLN A C 1
ATOM 762 O O . GLN A 1 96 ? 0.779 -0.290 -11.816 1.00 86.69 96 GLN A O 1
ATOM 767 N N . GLY A 1 97 ? 1.507 0.604 -9.883 1.00 86.50 97 GLY A N 1
ATOM 768 C CA . GLY A 1 97 ? 1.617 -0.643 -9.151 1.00 86.50 97 GLY A CA 1
ATOM 769 C C . GLY A 1 97 ? 3.065 -1.024 -8.875 1.00 86.50 97 GLY A C 1
ATOM 770 O O . GLY A 1 97 ? 4.026 -0.493 -9.439 1.00 86.50 97 GLY A O 1
ATOM 771 N N . VAL A 1 98 ? 3.210 -1.970 -7.957 1.00 88.62 98 VAL A N 1
ATOM 772 C CA . VAL A 1 98 ? 4.474 -2.306 -7.305 1.00 88.62 98 VAL A CA 1
ATOM 773 C C . VAL A 1 98 ? 4.750 -3.789 -7.414 1.00 88.62 98 VAL A C 1
ATOM 775 O O . VAL A 1 98 ? 3.872 -4.621 -7.194 1.00 88.62 98 VAL A O 1
ATOM 778 N N . ARG A 1 99 ? 6.002 -4.136 -7.711 1.00 86.31 99 ARG A N 1
ATOM 779 C CA . ARG A 1 99 ? 6.441 -5.535 -7.748 1.00 86.31 99 ARG A CA 1
ATOM 780 C C . ARG A 1 99 ? 6.872 -6.018 -6.364 1.00 86.31 99 ARG A C 1
ATOM 782 O O . ARG A 1 99 ? 7.274 -5.218 -5.519 1.00 86.31 99 ARG A O 1
ATOM 789 N N . ASN A 1 100 ? 6.881 -7.341 -6.168 1.00 85.56 100 ASN A N 1
ATOM 790 C CA . ASN A 1 100 ? 7.188 -7.986 -4.879 1.00 85.56 100 ASN A CA 1
ATOM 791 C C . ASN A 1 100 ? 8.424 -7.415 -4.157 1.00 85.56 100 ASN A C 1
ATOM 793 O O . ASN A 1 100 ? 8.332 -7.183 -2.953 1.00 85.56 100 ASN A O 1
ATOM 797 N N . PRO A 1 101 ? 9.567 -7.147 -4.826 1.00 87.50 101 PRO A N 1
ATOM 798 C CA . PRO A 1 101 ? 10.739 -6.643 -4.113 1.00 87.50 101 PRO A CA 1
ATOM 799 C C . PRO A 1 101 ? 10.507 -5.266 -3.480 1.00 87.50 101 PRO A C 1
ATOM 801 O O . PRO A 1 101 ? 10.956 -5.030 -2.363 1.00 87.50 101 PRO A O 1
ATOM 804 N N . LEU A 1 102 ? 9.803 -4.373 -4.183 1.00 88.62 102 LEU A N 1
ATOM 805 C CA . LEU A 1 102 ? 9.500 -3.032 -3.690 1.00 88.62 102 LEU A CA 1
ATOM 806 C C . LEU A 1 102 ? 8.378 -3.073 -2.645 1.00 88.62 102 LEU A C 1
ATOM 808 O O . LEU A 1 102 ? 8.499 -2.414 -1.618 1.00 88.62 102 LEU A O 1
ATOM 812 N N . PHE A 1 103 ? 7.366 -3.924 -2.842 1.00 90.00 103 PHE A N 1
ATOM 813 C CA . PHE A 1 103 ? 6.330 -4.206 -1.841 1.00 90.00 103 PHE A CA 1
ATOM 814 C C . PHE A 1 103 ? 6.948 -4.581 -0.485 1.00 90.00 103 PHE A C 1
ATOM 816 O O . PHE A 1 103 ? 6.720 -3.905 0.516 1.00 90.00 103 PHE A O 1
ATOM 823 N N . HIS A 1 104 ? 7.795 -5.618 -0.450 1.00 88.81 104 HIS A N 1
ATOM 824 C CA . HIS A 1 104 ? 8.393 -6.080 0.805 1.00 88.81 104 HIS A CA 1
ATOM 825 C C . HIS A 1 104 ? 9.341 -5.044 1.412 1.00 88.81 104 HIS A C 1
ATOM 827 O O . HIS A 1 104 ? 9.419 -4.937 2.633 1.00 88.81 104 HIS A O 1
ATOM 833 N N . ALA A 1 105 ? 10.057 -4.278 0.583 1.00 90.00 105 ALA A N 1
ATOM 834 C CA . ALA A 1 105 ? 10.938 -3.220 1.064 1.00 90.00 105 ALA A CA 1
ATOM 835 C C . ALA A 1 105 ? 10.154 -2.095 1.751 1.00 90.00 105 ALA A C 1
ATOM 837 O O . ALA A 1 105 ? 10.528 -1.687 2.848 1.00 90.00 105 ALA A O 1
ATOM 838 N N . VAL A 1 106 ? 9.062 -1.627 1.139 1.00 92.56 106 VAL A N 1
ATOM 839 C CA . VAL A 1 106 ? 8.197 -0.587 1.712 1.00 92.56 106 VAL A CA 1
ATOM 840 C C . VAL A 1 106 ? 7.575 -1.074 3.017 1.00 92.56 106 VAL A C 1
ATOM 842 O O . VAL A 1 106 ? 7.750 -0.417 4.038 1.00 92.56 106 VAL A O 1
ATOM 845 N N . MET A 1 107 ? 6.934 -2.247 3.015 1.00 91.12 107 MET A N 1
ATOM 846 C CA . MET A 1 107 ? 6.276 -2.791 4.212 1.00 91.12 107 MET A CA 1
ATOM 847 C C . MET A 1 107 ? 7.265 -2.965 5.371 1.00 91.12 107 MET A C 1
ATOM 849 O O . MET A 1 107 ? 7.005 -2.510 6.481 1.00 91.12 107 MET A O 1
ATOM 853 N N . ARG A 1 108 ? 8.456 -3.516 5.101 1.00 91.19 108 ARG A N 1
ATOM 854 C CA . ARG A 1 108 ? 9.499 -3.676 6.125 1.00 91.19 108 ARG A CA 1
ATOM 855 C C . ARG A 1 108 ? 9.963 -2.337 6.695 1.00 91.19 108 ARG A C 1
ATOM 857 O O . ARG A 1 108 ? 10.148 -2.225 7.900 1.00 91.19 108 ARG A O 1
ATOM 864 N N . ARG A 1 109 ? 10.157 -1.321 5.849 1.00 92.31 109 ARG A N 1
ATOM 865 C CA . ARG A 1 109 ? 10.579 0.018 6.297 1.00 92.31 109 ARG A CA 1
ATOM 866 C C . ARG A 1 109 ? 9.495 0.744 7.095 1.00 92.31 109 ARG A C 1
ATOM 868 O O . ARG A 1 109 ? 9.830 1.591 7.912 1.00 92.31 109 ARG A O 1
ATOM 875 N N . LEU A 1 110 ? 8.226 0.409 6.873 1.00 89.25 110 LEU A N 1
ATOM 876 C CA . LEU A 1 110 ? 7.098 0.893 7.672 1.00 89.25 110 LEU A CA 1
ATOM 877 C C . LEU A 1 110 ? 6.934 0.136 9.002 1.00 89.25 110 LEU A C 1
ATOM 879 O O . LEU A 1 110 ? 6.032 0.463 9.763 1.00 89.25 110 LEU A O 1
ATOM 883 N N . GLY A 1 111 ? 7.774 -0.867 9.283 1.00 89.62 111 GLY A N 1
ATOM 884 C CA . GLY A 1 111 ? 7.695 -1.683 10.499 1.00 89.62 111 GLY A CA 1
ATOM 885 C C . GLY A 1 111 ? 6.688 -2.833 10.420 1.00 89.62 111 GLY A C 1
ATOM 886 O O . GLY A 1 111 ? 6.383 -3.446 11.437 1.00 89.62 111 GLY A O 1
ATOM 887 N N . TRP A 1 112 ? 6.173 -3.145 9.229 1.00 88.31 112 TRP A N 1
ATOM 888 C CA . TRP A 1 112 ? 5.216 -4.229 9.038 1.00 88.31 112 TRP A CA 1
ATOM 889 C C . TRP A 1 112 ? 5.927 -5.562 8.820 1.00 88.31 112 TRP A C 1
ATOM 891 O O . TRP A 1 112 ? 6.880 -5.672 8.040 1.00 88.31 112 TRP A O 1
ATOM 901 N N . SER A 1 113 ? 5.400 -6.596 9.466 1.00 82.56 113 SER A N 1
ATOM 902 C CA . SER A 1 113 ? 5.856 -7.973 9.311 1.00 82.56 113 SER A CA 1
ATOM 903 C C . SER A 1 113 ? 5.015 -8.705 8.272 1.00 82.56 113 SER A C 1
ATOM 905 O O . SER A 1 113 ? 3.789 -8.636 8.275 1.00 82.56 113 SER A O 1
ATOM 907 N N . TRP A 1 114 ? 5.679 -9.429 7.371 1.00 80.19 114 TRP A N 1
ATOM 908 C CA . TRP A 1 114 ? 4.991 -10.305 6.427 1.00 80.19 114 TRP A CA 1
ATOM 909 C C . TRP A 1 114 ? 4.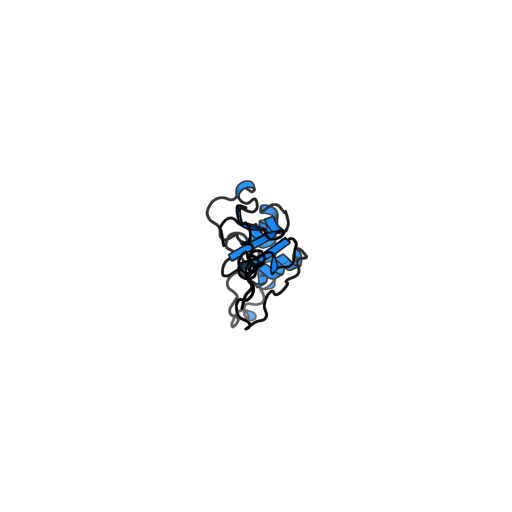608 -11.611 7.121 1.00 80.19 114 TRP A C 1
ATOM 911 O O . TRP A 1 114 ? 5.488 -12.368 7.533 1.00 80.19 114 TRP A O 1
ATOM 921 N N . ILE A 1 115 ? 3.309 -11.891 7.195 1.00 75.69 115 ILE A N 1
ATOM 922 C CA . ILE A 1 115 ? 2.779 -13.162 7.688 1.00 75.69 115 ILE A CA 1
ATOM 923 C C . ILE A 1 115 ? 2.341 -13.979 6.465 1.00 75.69 115 ILE A C 1
ATOM 925 O O . ILE A 1 115 ? 1.392 -13.587 5.784 1.00 75.69 115 ILE A O 1
ATOM 929 N N . PRO A 1 116 ? 3.031 -15.082 6.122 1.00 67.88 116 PRO A N 1
ATOM 930 C CA . PRO A 1 116 ? 2.598 -15.933 5.026 1.00 67.88 116 PRO A CA 1
ATOM 931 C C . PRO A 1 116 ? 1.312 -16.658 5.431 1.00 67.88 116 PRO A C 1
ATOM 933 O O . PRO A 1 116 ? 1.325 -17.509 6.315 1.00 67.88 116 PRO A O 1
ATOM 936 N N . THR A 1 117 ? 0.209 -16.345 4.757 1.00 62.00 117 THR A N 1
ATOM 937 C CA . THR A 1 117 ? -1.088 -17.003 4.975 1.00 62.00 117 THR A CA 1
ATOM 938 C C . THR A 1 117 ? -1.149 -18.409 4.374 1.00 62.00 117 THR A C 1
ATOM 940 O O . THR A 1 117 ? -2.017 -19.195 4.733 1.00 62.00 117 THR A O 1
ATOM 943 N N . MET A 1 118 ? -0.214 -18.766 3.484 1.00 56.91 118 MET A N 1
ATOM 944 C C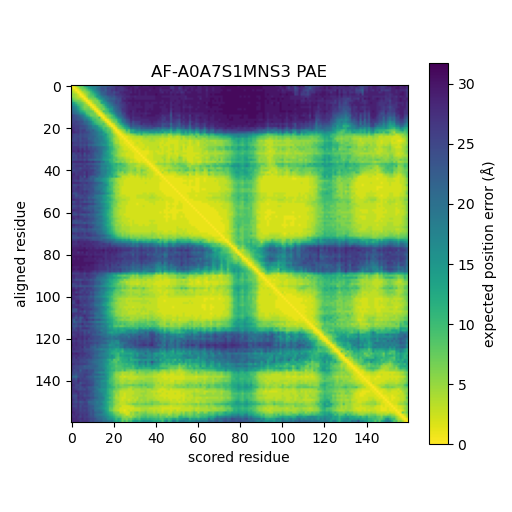A . MET A 1 118 ? -0.111 -20.099 2.882 1.00 56.91 118 MET A CA 1
ATOM 945 C C . MET A 1 118 ? 1.350 -20.496 2.6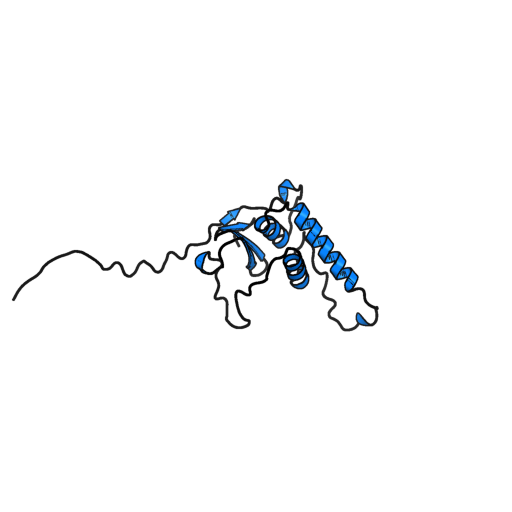36 1.00 56.91 118 MET A C 1
ATOM 947 O O . MET A 1 118 ? 2.204 -19.653 2.347 1.00 56.91 118 MET A O 1
ATOM 951 N N . ARG A 1 119 ? 1.631 -21.803 2.699 1.00 48.66 119 ARG A N 1
ATOM 952 C CA . ARG A 1 119 ? 2.890 -22.393 2.216 1.00 48.66 119 ARG A CA 1
ATOM 953 C C . ARG A 1 119 ? 2.767 -22.714 0.722 1.00 48.66 119 ARG A C 1
ATOM 955 O O . ARG A 1 119 ? 1.688 -23.054 0.239 1.00 48.66 119 ARG A O 1
ATOM 962 N N . PHE A 1 120 ? 3.874 -22.607 -0.011 1.00 45.41 120 PHE A N 1
ATOM 963 C CA . PHE A 1 120 ? 3.928 -22.921 -1.443 1.00 45.41 120 PHE A CA 1
ATOM 964 C C . PHE A 1 120 ? 3.410 -24.354 -1.690 1.00 45.41 120 PHE A C 1
ATOM 966 O O . PHE A 1 120 ? 3.876 -25.286 -1.039 1.00 45.41 120 PHE A O 1
ATOM 973 N N . GLY A 1 121 ? 2.437 -24.528 -2.593 1.00 44.91 121 GLY A N 1
ATOM 974 C CA . GLY A 1 121 ? 1.899 -25.844 -2.975 1.00 44.91 121 GLY A CA 1
ATOM 975 C C . GLY A 1 121 ? 0.667 -26.357 -2.212 1.00 44.91 121 GLY A C 1
ATOM 976 O O . GLY A 1 121 ? 0.254 -27.481 -2.470 1.00 44.91 121 GLY A O 1
ATOM 977 N N . GLN A 1 122 ? 0.049 -25.582 -1.310 1.00 45.19 122 GLN A N 1
ATOM 978 C CA . GLN A 1 122 ? -1.116 -26.052 -0.528 1.00 45.19 122 GLN A CA 1
ATOM 979 C C . GLN A 1 122 ? -2.506 -25.693 -1.092 1.00 45.19 122 GLN A C 1
ATOM 981 O O . GLN A 1 122 ? -3.514 -26.046 -0.481 1.00 45.19 122 GLN A O 1
ATOM 986 N N . GLY A 1 123 ? -2.577 -25.046 -2.261 1.00 48.44 123 GLY A N 1
ATOM 987 C CA . GLY A 1 123 ? -3.839 -24.564 -2.839 1.00 48.44 123 GLY A CA 1
ATOM 988 C C . GLY A 1 123 ? -4.442 -23.382 -2.062 1.00 48.44 123 GLY A C 1
ATOM 989 O O . GLY A 1 123 ? -4.033 -23.090 -0.940 1.00 48.44 123 GLY A O 1
ATOM 990 N N . CYS A 1 124 ? -5.386 -22.662 -2.676 1.00 47.88 124 CYS A N 1
ATOM 991 C CA . CYS A 1 124 ? -6.079 -21.525 -2.058 1.00 47.88 124 CYS A CA 1
ATOM 992 C C . CYS A 1 124 ? -6.990 -22.013 -0.923 1.00 47.88 124 CYS A C 1
ATOM 994 O O . CYS A 1 124 ? -8.121 -22.415 -1.177 1.00 47.88 124 CYS A O 1
ATOM 996 N N . LYS A 1 125 ? -6.492 -22.017 0.319 1.00 50.25 125 LYS A N 1
ATOM 997 C CA . LYS A 1 125 ? -7.299 -22.357 1.504 1.00 50.25 125 LYS A CA 1
ATOM 998 C C . LYS A 1 125 ? -7.840 -21.149 2.260 1.00 50.25 125 LYS A C 1
ATOM 1000 O O . LYS A 1 125 ? -8.816 -21.319 2.977 1.00 50.25 125 LYS A O 1
ATOM 1005 N N . VAL A 1 126 ? -7.222 -19.978 2.103 1.00 54.31 126 VAL A N 1
ATOM 1006 C CA . VAL A 1 126 ? -7.596 -18.775 2.855 1.00 54.31 126 VAL A CA 1
ATOM 1007 C C . VAL A 1 126 ? -8.457 -17.883 1.977 1.00 54.31 126 VAL A C 1
ATOM 1009 O O . VAL A 1 126 ? -7.993 -17.402 0.938 1.00 54.31 126 VAL A O 1
ATOM 1012 N N . HIS A 1 127 ? -9.705 -17.695 2.384 1.00 58.31 127 HIS A N 1
ATOM 1013 C CA . HIS A 1 127 ? -10.601 -16.716 1.783 1.00 58.31 127 HIS A CA 1
ATOM 1014 C C . HIS A 1 127 ? -10.349 -15.362 2.450 1.00 58.31 127 HIS A C 1
ATOM 1016 O O . HIS A 1 127 ? -9.840 -15.293 3.569 1.00 58.31 127 HIS A O 1
ATOM 1022 N N . LEU A 1 128 ? -10.671 -14.264 1.766 1.00 58.72 128 LEU A N 1
ATOM 1023 C CA . LEU A 1 128 ? -10.671 -12.951 2.405 1.00 58.72 128 LEU A CA 1
ATOM 1024 C C . LEU A 1 128 ? -11.865 -12.934 3.371 1.00 58.72 128 LEU A C 1
ATOM 1026 O O . LEU A 1 128 ? -12.978 -12.614 2.987 1.00 58.72 128 LEU A O 1
ATOM 1030 N N . CYS A 1 129 ? -11.675 -13.432 4.585 1.00 58.16 129 CYS A N 1
ATOM 1031 C CA . CYS A 1 129 ? -12.708 -13.557 5.607 1.00 58.16 129 CYS A CA 1
ATOM 1032 C C . CYS A 1 129 ? -12.104 -13.163 6.950 1.00 58.16 129 CYS A C 1
ATOM 1034 O O . CYS A 1 129 ? -10.956 -13.505 7.246 1.00 58.16 129 CYS A O 1
ATOM 1036 N N . ALA A 1 130 ? -12.894 -12.453 7.755 1.00 59.53 130 ALA A N 1
ATOM 1037 C CA . ALA A 1 130 ? -12.490 -11.974 9.072 1.00 59.53 130 ALA A CA 1
ATOM 1038 C C . ALA A 1 130 ? -12.048 -13.122 9.996 1.00 59.53 130 ALA A C 1
ATOM 1040 O O . ALA A 1 130 ? -11.084 -12.975 10.739 1.00 59.53 130 ALA A O 1
ATOM 1041 N N . ASP A 1 131 ? -12.704 -14.280 9.882 1.00 57.66 131 ASP A N 1
ATOM 1042 C CA . ASP A 1 131 ? -12.504 -15.423 10.779 1.00 57.66 131 ASP A CA 1
ATOM 1043 C C . ASP A 1 131 ? -11.212 -16.218 10.506 1.00 57.66 131 ASP A C 1
ATOM 1045 O O . ASP A 1 131 ? -10.766 -16.994 11.350 1.00 57.66 131 ASP A O 1
ATOM 1049 N N . GLU A 1 132 ? -10.592 -16.049 9.332 1.00 60.50 132 GLU A N 1
ATOM 1050 C CA . GLU A 1 132 ? -9.381 -16.790 8.932 1.00 60.50 132 GLU A CA 1
ATOM 1051 C C . GLU A 1 132 ? -8.095 -15.954 9.046 1.00 60.50 132 GLU A C 1
ATOM 1053 O O . GLU A 1 132 ? -6.988 -16.479 8.885 1.00 60.50 132 GLU A O 1
ATOM 1058 N N . LEU A 1 133 ? -8.218 -14.653 9.317 1.00 67.75 133 LEU A N 1
ATOM 1059 C CA . LEU A 1 133 ? -7.110 -13.704 9.327 1.00 67.75 133 LEU A CA 1
ATOM 1060 C C . LEU A 1 133 ? -6.891 -13.124 10.731 1.00 67.75 133 LEU A C 1
ATOM 1062 O O . LEU A 1 133 ? -7.838 -12.971 11.498 1.00 67.75 133 LEU A O 1
ATOM 1066 N N . PRO A 1 134 ? -5.637 -12.802 11.103 1.00 69.69 134 PRO A N 1
ATOM 1067 C CA . PRO A 1 134 ? -5.364 -12.213 12.406 1.00 69.69 134 PRO A CA 1
ATOM 1068 C C . PRO A 1 134 ? -6.103 -10.872 12.555 1.00 69.69 134 PRO A C 1
ATOM 1070 O O . PRO A 1 134 ? -6.121 -10.087 11.603 1.00 69.69 134 PRO A O 1
ATOM 1073 N N . PRO A 1 135 ? -6.682 -10.582 13.732 1.00 68.69 135 PRO A N 1
ATOM 1074 C CA . PRO A 1 135 ? -7.377 -9.322 13.964 1.00 68.69 135 PRO A CA 1
ATOM 1075 C C . PRO A 1 13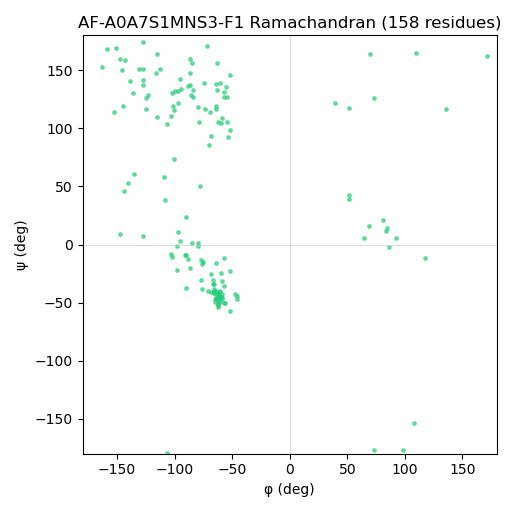5 ? -6.416 -8.128 13.858 1.00 68.69 135 PRO A C 1
ATOM 1077 O O . PRO A 1 135 ? -5.204 -8.263 14.058 1.00 68.69 135 PRO A O 1
ATOM 1080 N N . GLY A 1 136 ? -6.959 -6.945 13.565 1.00 79.75 136 GLY A N 1
ATOM 1081 C CA . GLY A 1 136 ? -6.201 -5.710 13.391 1.00 79.75 136 GLY A CA 1
ATOM 1082 C C . GLY A 1 136 ? -6.113 -5.239 11.940 1.00 79.75 136 GLY A C 1
ATOM 1083 O O . GLY A 1 136 ? -6.990 -5.495 11.114 1.00 79.75 136 GLY A O 1
ATOM 1084 N N . ARG A 1 137 ? -5.048 -4.487 11.635 1.00 86.00 137 ARG A N 1
ATOM 1085 C CA . ARG A 1 137 ? -4.851 -3.833 10.334 1.00 86.00 137 ARG A CA 1
ATOM 1086 C C . ARG A 1 137 ? -3.954 -4.671 9.446 1.00 86.00 137 ARG A C 1
ATOM 1088 O O . ARG A 1 137 ? -2.801 -4.932 9.782 1.00 86.00 137 ARG A O 1
ATOM 1095 N N . LEU A 1 138 ? -4.470 -5.039 8.286 1.00 86.06 138 LEU A N 1
ATOM 1096 C CA . LEU A 1 138 ? -3.824 -5.932 7.345 1.00 86.06 138 LEU A CA 1
ATOM 1097 C C . LEU A 1 138 ? -3.778 -5.300 5.957 1.00 86.06 138 LEU A C 1
ATOM 1099 O O . LEU A 1 138 ? -4.724 -4.661 5.504 1.00 86.06 138 LEU A O 1
ATOM 1103 N N . VAL A 1 139 ? -2.667 -5.524 5.259 1.00 87.50 139 VAL A N 1
ATOM 1104 C CA . VAL A 1 139 ? -2.556 -5.277 3.818 1.00 87.50 139 VAL A CA 1
ATOM 1105 C C . VAL A 1 139 ? -2.544 -6.639 3.148 1.00 87.50 139 VAL A C 1
ATOM 1107 O O . VAL A 1 139 ? -1.544 -7.362 3.201 1.00 87.50 139 VAL A O 1
ATOM 1110 N N . VAL A 1 140 ? -3.675 -7.010 2.559 1.00 86.00 140 VAL A N 1
ATOM 1111 C CA . VAL A 1 140 ? -3.895 -8.336 1.990 1.00 86.00 140 VAL A CA 1
ATOM 1112 C C . VAL A 1 140 ? -3.623 -8.291 0.497 1.00 86.00 140 VAL A C 1
ATOM 1114 O O . VAL A 1 140 ? -4.076 -7.409 -0.232 1.00 86.00 140 VAL A O 1
ATOM 1117 N N . ARG A 1 141 ? -2.849 -9.264 0.029 1.00 82.12 141 ARG A N 1
ATOM 1118 C CA . ARG A 1 141 ? -2.534 -9.415 -1.383 1.00 82.12 141 ARG A CA 1
ATOM 1119 C C . ARG A 1 141 ? -3.399 -10.511 -1.987 1.00 82.12 141 ARG A C 1
ATOM 1121 O O . ARG A 1 141 ? -3.244 -11.674 -1.626 1.00 82.12 141 ARG A O 1
ATOM 1128 N N . VAL A 1 142 ? -4.208 -10.140 -2.969 1.00 81.75 142 VAL A N 1
ATOM 1129 C CA . VAL A 1 142 ? -4.983 -11.064 -3.800 1.00 81.75 142 VAL A CA 1
ATOM 1130 C C . VAL A 1 142 ? -4.381 -11.160 -5.206 1.00 81.75 142 VAL A C 1
ATOM 1132 O O . VAL A 1 142 ? -3.346 -10.558 -5.525 1.00 81.75 142 VAL A O 1
ATOM 1135 N N . THR A 1 143 ? -4.990 -11.964 -6.073 1.00 78.50 143 THR A N 1
ATOM 1136 C CA . THR A 1 143 ? -4.530 -12.118 -7.455 1.00 78.50 143 THR A CA 1
ATOM 1137 C C . THR A 1 143 ? -4.668 -10.791 -8.201 1.00 78.50 143 THR A C 1
ATOM 1139 O O . THR A 1 143 ? -5.769 -10.304 -8.407 1.00 78.50 143 THR A O 1
ATOM 1142 N N . LYS A 1 144 ? -3.534 -10.221 -8.639 1.00 79.44 144 LYS A N 1
ATOM 1143 C CA . LYS A 1 144 ? -3.432 -8.946 -9.388 1.00 79.44 144 LYS A CA 1
ATOM 1144 C C . LYS A 1 144 ? -3.885 -7.682 -8.637 1.00 79.44 144 LYS A C 1
ATOM 1146 O O . LYS A 1 144 ? -3.844 -6.612 -9.237 1.00 79.44 144 LYS A O 1
ATOM 1151 N N . HIS A 1 145 ? -4.232 -7.773 -7.355 1.00 86.44 145 HIS A N 1
ATOM 1152 C CA . HIS A 1 145 ? -4.766 -6.645 -6.592 1.00 86.44 145 HIS A CA 1
ATOM 1153 C C . HIS A 1 145 ? -4.367 -6.700 -5.108 1.00 86.44 145 HIS A C 1
ATOM 1155 O O . HIS A 1 145 ? -3.925 -7.739 -4.611 1.00 86.44 145 HIS A O 1
ATOM 1161 N N . ILE A 1 146 ? -4.419 -5.562 -4.417 1.00 88.44 146 ILE A N 1
ATOM 1162 C CA . ILE A 1 146 ? -4.009 -5.416 -3.012 1.00 88.44 146 ILE A CA 1
ATOM 1163 C C . ILE A 1 146 ? -5.061 -4.570 -2.299 1.00 88.44 146 ILE A C 1
ATOM 1165 O O . ILE A 1 146 ? -5.387 -3.489 -2.779 1.00 88.44 146 ILE A O 1
ATOM 1169 N N . VAL A 1 147 ? -5.536 -5.051 -1.151 1.00 88.56 147 VAL A N 1
ATOM 1170 C CA . VAL A 1 147 ? -6.623 -4.438 -0.375 1.00 88.56 147 VAL A CA 1
ATOM 1171 C C . VAL A 1 147 ? -6.210 -4.223 1.076 1.00 88.56 147 VAL A C 1
ATOM 1173 O O . VAL A 1 147 ? -5.372 -4.959 1.608 1.00 88.56 147 VAL A O 1
ATOM 1176 N N . ALA A 1 148 ? -6.781 -3.206 1.718 1.00 88.94 148 ALA A N 1
ATOM 1177 C CA . ALA A 1 148 ? -6.680 -3.047 3.161 1.00 88.94 148 ALA A CA 1
ATOM 1178 C C . ALA A 1 148 ? -7.829 -3.803 3.825 1.00 88.94 148 ALA A C 1
ATOM 1180 O O . ALA A 1 148 ? -8.970 -3.716 3.381 1.00 88.94 148 ALA A O 1
ATOM 1181 N N . MET A 1 149 ? -7.525 -4.528 4.896 1.00 84.50 149 MET A N 1
ATOM 1182 C CA . MET A 1 149 ? -8.538 -5.115 5.759 1.00 84.50 149 MET A CA 1
ATOM 1183 C C . MET A 1 149 ? -8.290 -4.647 7.186 1.00 84.50 149 MET A C 1
ATOM 1185 O O . MET A 1 149 ? -7.175 -4.777 7.691 1.00 84.50 149 MET A O 1
ATOM 1189 N N . ILE A 1 150 ? -9.302 -4.071 7.821 1.00 85.31 150 ILE A N 1
ATOM 1190 C CA . ILE A 1 150 ? -9.230 -3.587 9.200 1.00 85.31 150 ILE A CA 1
ATOM 1191 C C . ILE A 1 150 ? -10.357 -4.266 9.963 1.00 85.31 150 ILE A C 1
ATOM 1193 O O . ILE A 1 150 ? -11.519 -4.096 9.611 1.00 85.31 150 ILE A O 1
ATOM 1197 N N . ASP A 1 151 ? -9.997 -5.073 10.960 1.00 80.88 151 ASP A N 1
ATOM 1198 C CA . ASP A 1 151 ? -10.944 -5.756 11.853 1.00 80.88 151 ASP A CA 1
ATOM 1199 C C . ASP A 1 151 ? -12.039 -6.545 11.105 1.00 80.88 151 ASP A C 1
ATOM 1201 O O . ASP A 1 151 ? -13.202 -6.571 11.496 1.00 80.88 151 ASP A O 1
ATOM 1205 N N . GLY A 1 152 ? -11.655 -7.193 9.998 1.00 75.81 152 GLY A N 1
ATOM 1206 C CA . GLY A 1 152 ? -12.555 -8.012 9.180 1.00 75.81 152 GLY A CA 1
ATOM 1207 C C . GLY A 1 152 ? -13.350 -7.258 8.109 1.00 75.81 152 GLY A C 1
ATOM 1208 O O . GLY A 1 152 ? -14.064 -7.894 7.335 1.00 75.81 152 GLY A O 1
ATOM 1209 N N . VAL A 1 153 ? -13.201 -5.934 8.020 1.00 82.50 153 VAL A N 1
ATOM 1210 C CA . VAL A 1 153 ? -13.827 -5.085 6.995 1.00 82.50 153 VAL A CA 1
ATOM 1211 C C . VAL A 1 153 ? -12.815 -4.768 5.897 1.00 82.50 153 VAL A C 1
ATOM 1213 O O . VAL A 1 153 ? -11.677 -4.388 6.184 1.00 82.50 153 VAL A O 1
ATOM 1216 N N . ILE A 1 154 ? -13.215 -4.926 4.636 1.00 86.38 154 ILE A N 1
ATOM 1217 C CA . ILE A 1 154 ? -12.408 -4.579 3.463 1.00 86.38 154 ILE A CA 1
ATOM 1218 C C . ILE A 1 154 ? -12.608 -3.107 3.140 1.00 86.38 154 ILE A C 1
ATOM 1220 O O . ILE A 1 154 ? -13.734 -2.651 2.959 1.00 86.38 154 ILE A O 1
ATOM 1224 N N . TYR A 1 155 ?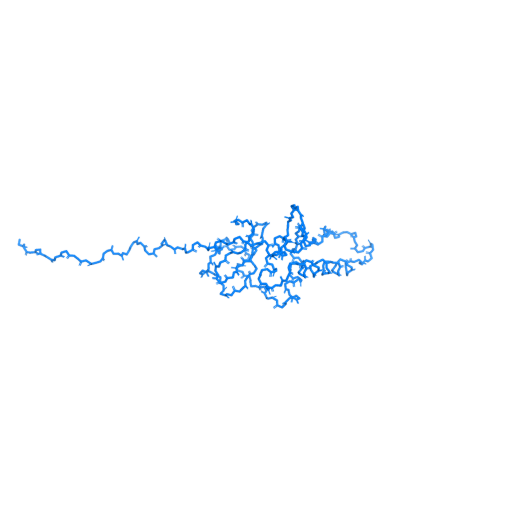 -11.496 -2.399 2.990 1.00 85.62 155 TYR A N 1
ATOM 1225 C CA . TYR A 1 155 ? -11.456 -1.019 2.537 1.00 85.62 155 TYR A CA 1
ATOM 1226 C C . TYR A 1 155 ? -10.727 -0.959 1.200 1.00 85.62 155 TYR A C 1
ATOM 1228 O O . TYR A 1 155 ? -9.511 -1.188 1.123 1.00 85.62 155 TYR A O 1
ATOM 1236 N N . ASP A 1 156 ? -11.478 -0.683 0.138 1.00 86.00 156 ASP A N 1
ATOM 1237 C CA . ASP A 1 156 ? -10.927 -0.531 -1.203 1.00 86.00 156 ASP A CA 1
ATOM 1238 C C . ASP A 1 156 ? -11.864 0.265 -2.125 1.00 86.00 156 ASP A C 1
ATOM 1240 O O . ASP A 1 156 ? -13.016 0.523 -1.799 1.00 86.00 156 ASP A O 1
ATOM 1244 N N . ASN A 1 157 ? -11.378 0.671 -3.299 1.00 81.56 157 ASN A N 1
ATOM 1245 C CA . ASN A 1 157 ? -12.166 1.419 -4.275 1.00 81.56 157 ASN A CA 1
ATOM 1246 C C . ASN A 1 157 ? -12.944 0.525 -5.254 1.00 81.56 157 ASN A C 1
ATOM 1248 O O . ASN A 1 157 ? -13.778 1.038 -5.995 1.00 81.56 157 ASN A O 1
ATOM 1252 N N . HIS A 1 158 ? -12.652 -0.776 -5.299 1.00 69.25 158 HIS A N 1
ATOM 1253 C CA . HIS A 1 158 ? -13.410 -1.777 -6.042 1.00 69.25 158 HIS A CA 1
ATOM 1254 C C . HIS A 1 158 ? -13.702 -2.952 -5.109 1.00 69.25 158 HIS A C 1
ATOM 1256 O O . HIS A 1 158 ? -12.945 -3.204 -4.173 1.00 69.25 158 HIS A O 1
ATOM 1262 N N . ASP A 1 159 ? -14.805 -3.647 -5.357 1.00 59.34 159 ASP A N 1
ATOM 1263 C CA . ASP A 1 159 ? -15.092 -4.923 -4.705 1.00 59.34 159 ASP A CA 1
ATOM 1264 C C . ASP A 1 159 ? -14.164 -5.999 -5.324 1.00 59.34 159 ASP A C 1
ATOM 1266 O O . ASP A 1 159 ? -14.187 -6.153 -6.554 1.00 59.34 159 ASP A O 1
ATOM 1270 N N . PRO A 1 160 ? -13.246 -6.612 -4.546 1.00 56.53 160 PRO A N 1
ATOM 1271 C CA . PRO A 1 160 ? -12.143 -7.437 -5.056 1.00 56.53 160 PRO A CA 1
ATOM 1272 C C . PRO A 1 160 ? -12.495 -8.883 -5.438 1.00 56.53 160 PRO A C 1
ATOM 1274 O O . PRO A 1 160 ? -13.405 -9.489 -4.836 1.00 56.53 160 PRO A O 1
#

Foldseek 3Di:
DDDDDDDDDDPPPPPPPPCQPDQAEDEFQLCCVVVVHDDDFLQQVLSQCSVLVVHHSVVSQVLLQVLQVVVVVVVPPDPVVVPPDPPPDRQDGNGHDGDPVSSVVSCVVVVHDDDPLDDPPPPPPDDLFLVSDDAAWDFDDDDSGIWIDHNRHTYYNDDD